Protein AF-A0A8H7ZEC8-F1 (afdb_monomer)

Mean predicted aligned error: 13.53 Å

Solvent-accessible surface area (backbone atoms only — not comparable to full-atom values): 7470 Å² total; per-residue (Å²): 136,82,80,82,79,66,86,71,78,80,75,87,40,88,88,81,38,79,95,76,86,84,86,90,78,87,79,91,74,54,62,67,56,53,37,50,53,47,50,54,32,50,54,36,23,54,49,54,52,39,90,82,58,84,66,83,68,92,64,94,56,47,52,70,67,58,76,83,50,56,65,55,53,55,50,50,54,53,50,45,34,49,68,68,76,48,81,79,80,74,77,85,84,65,84,81,77,80,80,82,84,81,88,79,90,87,82,134

InterPro domains:
  IPR013239 RNA polymerase I, subunit Rpa14, fungi [PF08203] (14-105)

Organism: NCBI:txid273372

Radius of gyration: 23.11 Å; Cα contacts (8 Å, |Δi|>4): 49; chains: 1; bounding box: 63×72×54 Å

Sequence (108 aa):
MSLNQRNRRALPSTLNTPTAVNVTAVSDISQEEAEQLLTQFIDASEHNRNPLNLKDQDQKTGFSSNSETIAVVSQLKRIQRNLRGLPPLSTSEAPETTVNNNEEEEAN

Structure (mmCIF, N/CA/C/O backbone):
data_AF-A0A8H7ZEC8-F1
#
_entry.id   AF-A0A8H7ZEC8-F1
#
loop_
_atom_site.group_PDB
_atom_site.id
_atom_site.type_symbol
_atom_site.label_atom_id
_atom_site.label_alt_id
_atom_site.label_comp_id
_atom_site.label_asym_id
_atom_site.label_entity_id
_atom_site.label_seq_id
_atom_site.pdbx_PDB_ins_code
_atom_site.Cartn_x
_atom_site.Cartn_y
_atom_site.Cartn_z
_atom_site.occupancy
_atom_site.B_iso_or_equiv
_atom_site.auth_seq_id
_atom_site.auth_comp_id
_atom_site.auth_asym_id
_atom_site.auth_atom_id
_atom_site.pdbx_PDB_model_num
ATOM 1 N N . MET A 1 1 ? 3.810 12.440 -40.029 1.00 46.34 1 MET A N 1
ATOM 2 C CA . MET A 1 1 ? 3.324 11.157 -39.475 1.00 46.34 1 MET A CA 1
ATOM 3 C C . MET A 1 1 ? 3.698 11.112 -37.998 1.00 46.34 1 MET A C 1
ATOM 5 O O . MET A 1 1 ? 4.840 10.815 -37.685 1.00 46.34 1 MET A O 1
ATOM 9 N N . SER A 1 2 ? 2.791 11.514 -37.104 1.00 57.12 2 SER A N 1
ATOM 10 C CA . SER A 1 2 ? 3.042 11.491 -35.655 1.00 57.12 2 SER A CA 1
ATOM 11 C C . SER A 1 2 ? 2.678 10.111 -35.106 1.00 57.12 2 SER A C 1
ATOM 13 O O . SER A 1 2 ? 1.522 9.696 -35.217 1.00 57.12 2 SER A O 1
ATOM 15 N N . LEU A 1 3 ? 3.649 9.374 -34.555 1.00 57.47 3 LEU A N 1
ATOM 16 C CA . LEU A 1 3 ? 3.347 8.174 -33.779 1.00 57.47 3 LEU A CA 1
ATOM 17 C C . LEU A 1 3 ? 2.775 8.621 -32.433 1.00 57.47 3 LEU A C 1
ATOM 19 O O . LEU A 1 3 ? 3.504 9.073 -31.556 1.00 57.47 3 LEU A O 1
ATOM 23 N N . ASN A 1 4 ? 1.467 8.443 -32.258 1.00 56.56 4 ASN A N 1
ATOM 24 C CA . ASN A 1 4 ? 0.824 8.473 -30.949 1.00 56.56 4 ASN A CA 1
ATOM 25 C C . ASN A 1 4 ? 1.373 7.316 -30.093 1.00 56.56 4 ASN A C 1
ATOM 27 O O . ASN A 1 4 ? 0.770 6.243 -30.024 1.00 56.56 4 ASN A O 1
ATOM 31 N N . GLN A 1 5 ? 2.519 7.519 -29.439 1.00 65.06 5 GLN A N 1
ATOM 32 C CA . GLN A 1 5 ? 3.012 6.659 -28.365 1.00 65.06 5 GLN A CA 1
ATOM 33 C C . GLN A 1 5 ? 2.126 6.864 -27.133 1.00 65.06 5 GLN A C 1
ATOM 35 O O . GLN A 1 5 ? 2.492 7.514 -26.159 1.00 65.06 5 GLN A O 1
ATOM 40 N N . ARG A 1 6 ? 0.908 6.317 -27.175 1.00 61.84 6 ARG A N 1
ATOM 41 C CA . ARG A 1 6 ? 0.142 6.091 -25.949 1.00 61.84 6 ARG A CA 1
ATOM 42 C C . ARG A 1 6 ? 0.927 5.068 -25.144 1.00 61.84 6 ARG A C 1
ATOM 44 O O . ARG A 1 6 ? 1.166 3.972 -25.651 1.00 61.84 6 ARG A O 1
ATOM 51 N N . ASN A 1 7 ? 1.337 5.445 -23.937 1.00 60.59 7 ASN A N 1
ATOM 52 C CA . ASN A 1 7 ? 2.019 4.557 -23.007 1.00 60.59 7 ASN A CA 1
ATOM 53 C C . ASN A 1 7 ? 1.180 3.273 -22.864 1.00 60.59 7 ASN A C 1
ATOM 55 O O . ASN A 1 7 ? 0.049 3.311 -22.370 1.00 60.59 7 ASN A O 1
ATOM 59 N N . ARG A 1 8 ? 1.654 2.165 -23.443 1.00 67.94 8 ARG A N 1
ATOM 60 C CA . ARG A 1 8 ? 0.906 0.905 -23.462 1.00 67.94 8 ARG A CA 1
ATOM 61 C C . ARG A 1 8 ? 1.078 0.266 -22.096 1.00 67.94 8 ARG A C 1
ATOM 63 O O . ARG A 1 8 ? 2.206 0.052 -21.670 1.00 67.94 8 ARG A O 1
ATOM 70 N N . ARG A 1 9 ? -0.037 -0.053 -21.433 1.00 68.88 9 ARG A N 1
ATOM 71 C CA . ARG A 1 9 ? -0.018 -0.842 -20.195 1.00 68.88 9 ARG A CA 1
ATOM 72 C C . ARG A 1 9 ? 0.797 -2.114 -20.439 1.00 68.88 9 ARG A C 1
ATOM 74 O O . ARG A 1 9 ? 0.582 -2.776 -21.458 1.00 68.88 9 ARG A O 1
ATOM 81 N N . ALA A 1 10 ? 1.721 -2.426 -19.533 1.00 77.31 10 ALA A N 1
ATOM 82 C CA . ALA A 1 10 ? 2.513 -3.643 -19.624 1.00 77.31 10 ALA A CA 1
ATOM 83 C C . ALA A 1 10 ? 1.577 -4.858 -19.660 1.00 77.31 10 ALA A C 1
ATOM 85 O O . ALA A 1 10 ? 0.671 -4.980 -18.833 1.00 77.31 10 ALA A O 1
ATOM 86 N N . LEU A 1 11 ? 1.774 -5.738 -20.642 1.00 83.50 11 LEU A N 1
ATOM 87 C CA . LEU A 1 11 ? 1.026 -6.987 -20.709 1.00 83.50 11 LEU A CA 1
ATOM 88 C C . LEU A 1 11 ? 1.465 -7.897 -19.553 1.00 83.50 11 LEU A C 1
ATOM 90 O O . LEU A 1 11 ? 2.655 -7.910 -19.213 1.00 83.50 11 LEU A O 1
ATOM 94 N N . PRO A 1 12 ? 0.536 -8.647 -18.941 1.00 86.19 12 PRO A N 1
ATOM 95 C CA . PRO A 1 12 ? 0.893 -9.611 -17.915 1.00 86.19 12 PRO A CA 1
ATOM 96 C C . PRO A 1 12 ? 1.807 -10.687 -18.512 1.00 86.19 12 PRO A C 1
ATOM 98 O O . PRO A 1 12 ? 1.601 -11.168 -19.626 1.00 86.19 12 PRO A O 1
ATOM 101 N N . SER A 1 13 ? 2.846 -11.034 -17.769 1.00 88.94 13 SER A N 1
ATOM 102 C CA . SER A 1 13 ? 3.909 -11.963 -18.137 1.00 88.94 13 SER A CA 1
ATOM 103 C C . SER A 1 13 ? 4.464 -12.622 -16.877 1.00 88.94 13 SER A C 1
ATOM 105 O O . SER A 1 13 ? 4.254 -12.136 -15.765 1.00 88.94 13 SER A O 1
ATOM 107 N N . THR A 1 14 ? 5.256 -13.678 -17.046 1.00 88.81 14 THR A N 1
ATOM 108 C CA . THR A 1 14 ? 5.933 -14.354 -15.928 1.00 88.81 14 THR A CA 1
ATOM 109 C C . THR A 1 14 ? 6.958 -13.473 -15.202 1.00 88.81 14 THR A C 1
ATOM 111 O O . THR A 1 14 ? 7.405 -13.845 -14.124 1.00 88.81 14 THR A O 1
ATOM 114 N N . LEU A 1 15 ? 7.350 -12.324 -15.773 1.00 87.00 15 LEU A N 1
ATOM 115 C CA . LEU A 1 15 ? 8.306 -11.387 -15.168 1.00 87.00 15 LEU A CA 1
ATOM 116 C C . LEU A 1 15 ? 7.643 -10.321 -14.284 1.00 87.00 15 LEU A C 1
ATOM 118 O O . LEU A 1 15 ? 8.293 -9.792 -13.390 1.00 87.00 15 LEU A O 1
ATOM 122 N N . ASN A 1 16 ? 6.380 -9.972 -14.544 1.00 86.56 16 ASN A N 1
ATOM 123 C CA . ASN A 1 16 ? 5.680 -8.882 -13.847 1.00 86.56 16 ASN A CA 1
ATOM 124 C C . ASN A 1 16 ? 4.415 -9.334 -13.106 1.00 86.56 16 ASN A C 1
ATOM 126 O O . ASN A 1 16 ? 3.809 -8.528 -12.407 1.00 86.56 16 ASN A O 1
ATOM 130 N N . THR A 1 17 ? 3.999 -10.592 -13.270 1.00 89.56 17 THR A N 1
ATOM 131 C CA . THR A 1 17 ? 2.786 -11.139 -12.661 1.00 89.56 17 THR A CA 1
ATOM 132 C C . THR A 1 17 ? 3.105 -12.495 -12.029 1.00 89.56 17 THR A C 1
ATOM 134 O O . THR A 1 17 ? 3.682 -13.349 -12.705 1.00 89.56 17 THR A O 1
ATOM 137 N N . PRO A 1 18 ? 2.751 -12.729 -10.753 1.00 90.12 18 PRO A N 1
ATOM 138 C CA . PRO A 1 18 ? 2.934 -14.038 -10.135 1.00 90.12 18 PRO A CA 1
ATOM 139 C C . PRO A 1 18 ? 2.053 -15.095 -10.819 1.00 90.12 18 PRO A C 1
ATOM 141 O O . PRO A 1 18 ? 0.905 -14.820 -11.164 1.00 90.12 18 PRO A O 1
ATOM 144 N N . THR A 1 19 ? 2.567 -16.319 -10.980 1.00 92.69 19 THR A N 1
ATOM 145 C CA . THR A 1 19 ? 1.828 -17.431 -11.612 1.00 92.69 19 THR A CA 1
ATOM 146 C C . THR A 1 19 ? 0.598 -17.856 -10.805 1.00 92.69 19 THR A C 1
ATOM 148 O O . THR A 1 19 ? -0.424 -18.213 -11.382 1.00 92.69 19 THR A O 1
ATOM 151 N N . ALA A 1 20 ? 0.692 -17.826 -9.472 1.00 93.62 20 ALA A N 1
ATOM 152 C CA . ALA A 1 20 ? -0.403 -18.130 -8.558 1.00 93.62 20 ALA A CA 1
ATOM 153 C C . ALA A 1 20 ? -0.255 -17.320 -7.262 1.00 93.62 20 ALA A C 1
ATOM 155 O O . ALA A 1 20 ? 0.862 -17.068 -6.808 1.00 93.62 20 ALA A O 1
ATOM 156 N N . VAL A 1 21 ? -1.383 -16.937 -6.660 1.00 93.75 21 VAL A N 1
ATOM 157 C CA . VAL A 1 21 ? -1.455 -16.272 -5.353 1.00 93.75 21 VAL A CA 1
ATOM 158 C C . VAL A 1 21 ? -2.423 -17.067 -4.486 1.00 93.75 21 VAL A C 1
ATOM 160 O O . VAL A 1 21 ? -3.596 -17.190 -4.828 1.00 93.75 21 VAL A O 1
ATOM 163 N N . ASN A 1 22 ? -1.926 -17.600 -3.372 1.00 96.12 22 ASN A N 1
ATOM 164 C CA . ASN A 1 22 ? -2.721 -18.375 -2.424 1.00 96.12 22 ASN A CA 1
ATOM 165 C C . ASN A 1 22 ? -2.882 -17.570 -1.135 1.00 96.12 22 ASN A C 1
ATOM 167 O O . ASN A 1 22 ? -1.890 -17.192 -0.514 1.00 96.12 22 ASN A O 1
ATOM 171 N N . VAL A 1 23 ? -4.125 -17.326 -0.726 1.00 95.06 23 VAL A N 1
ATOM 172 C CA . VAL A 1 23 ? -4.434 -16.661 0.545 1.00 95.06 23 VAL A CA 1
ATOM 173 C C . VAL A 1 23 ? -4.508 -17.722 1.638 1.00 95.06 23 VAL A C 1
ATOM 175 O O . VAL A 1 23 ? -5.336 -18.626 1.564 1.00 95.06 23 VAL A O 1
ATOM 178 N N . THR A 1 24 ? -3.624 -17.636 2.631 1.00 97.06 24 THR A N 1
ATOM 179 C CA . THR A 1 24 ? -3.539 -18.611 3.732 1.00 97.06 24 THR A CA 1
ATOM 180 C C . THR A 1 24 ? -4.373 -18.212 4.947 1.00 97.06 24 THR A C 1
ATOM 182 O O . THR A 1 24 ? -4.902 -19.083 5.630 1.00 97.06 24 THR A O 1
ATOM 185 N N . ALA A 1 25 ? -4.503 -16.911 5.213 1.00 94.44 25 ALA A N 1
ATOM 186 C CA . ALA A 1 25 ? -5.292 -16.355 6.306 1.00 94.44 25 ALA A CA 1
ATOM 187 C C . ALA A 1 25 ? -5.710 -14.912 5.988 1.00 94.44 25 ALA A C 1
ATOM 189 O O . ALA A 1 25 ? -5.046 -14.225 5.209 1.00 94.44 25 ALA A O 1
ATOM 190 N N . VAL A 1 26 ? -6.801 -14.463 6.611 1.00 95.56 26 VAL A N 1
ATOM 191 C CA . VAL A 1 26 ? -7.290 -13.079 6.566 1.00 95.56 26 VAL A CA 1
ATOM 192 C C . VAL A 1 26 ? -7.706 -12.690 7.978 1.00 95.56 26 VAL A C 1
ATOM 194 O O . VAL A 1 26 ? -8.380 -13.465 8.657 1.00 95.56 26 VAL A O 1
ATOM 197 N N . SER A 1 27 ? -7.294 -11.506 8.411 1.00 96.00 27 SER A N 1
ATOM 198 C CA . SER A 1 27 ? -7.655 -10.934 9.703 1.00 96.00 27 SER A CA 1
ATOM 199 C C . SER A 1 27 ? -7.912 -9.444 9.550 1.00 96.00 27 SER A C 1
ATOM 201 O O . SER A 1 27 ? -7.211 -8.771 8.789 1.00 96.00 27 SER A O 1
ATOM 203 N N . A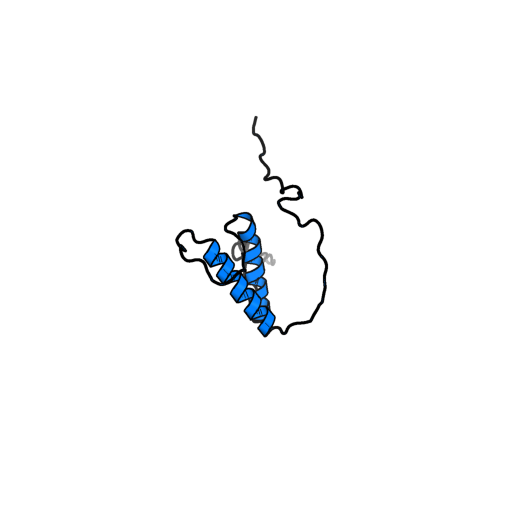SP A 1 28 ? -8.885 -8.941 10.299 1.00 96.38 28 ASP A N 1
ATOM 204 C CA . ASP A 1 28 ? -9.130 -7.509 10.408 1.00 96.38 28 ASP A CA 1
ATOM 205 C C . ASP A 1 28 ? -8.028 -6.852 11.249 1.00 96.38 28 ASP A C 1
ATOM 207 O O . ASP A 1 28 ? -7.475 -7.472 12.161 1.00 96.38 28 ASP A O 1
ATOM 211 N N . ILE A 1 29 ? -7.711 -5.600 10.929 1.00 96.19 29 ILE A N 1
ATOM 212 C CA . ILE A 1 29 ? -6.726 -4.776 11.641 1.00 96.19 29 ILE A CA 1
ATOM 213 C C . ILE A 1 29 ? -7.399 -3.511 12.160 1.00 96.19 29 ILE A C 1
ATOM 215 O O . ILE A 1 29 ? -8.408 -3.066 11.598 1.00 96.19 29 ILE A O 1
ATOM 219 N N . SER A 1 30 ? -6.849 -2.920 13.220 1.00 96.25 30 SER A N 1
ATOM 220 C CA . SER A 1 30 ? -7.381 -1.652 13.722 1.00 96.25 30 SER A CA 1
ATOM 221 C C . SER A 1 30 ? -7.064 -0.492 12.774 1.00 96.25 30 SER A C 1
ATOM 223 O O . SER A 1 30 ? -6.192 -0.568 11.902 1.00 96.25 30 SER A O 1
ATOM 225 N N . GLN A 1 31 ? -7.774 0.620 12.952 1.00 93.88 31 GLN A N 1
ATOM 226 C CA . GLN A 1 31 ? -7.526 1.842 12.192 1.00 93.88 31 GLN A CA 1
ATOM 227 C C . GLN A 1 31 ? -6.118 2.396 12.454 1.00 93.88 31 GLN A C 1
ATOM 229 O O . GLN A 1 31 ? -5.459 2.860 11.525 1.00 93.88 31 GLN A O 1
ATOM 234 N N . GLU A 1 32 ? -5.644 2.310 13.698 1.00 93.94 32 GLU A N 1
ATOM 235 C CA . GLU A 1 32 ? -4.300 2.721 14.105 1.00 93.94 32 GLU A CA 1
ATOM 236 C C . GLU A 1 32 ? -3.228 1.832 13.466 1.00 93.94 32 GLU A C 1
ATOM 238 O O . GLU A 1 32 ? -2.238 2.340 12.945 1.00 93.94 32 GLU A O 1
ATOM 243 N N . GLU A 1 33 ? -3.436 0.514 13.445 1.00 94.88 33 GLU A N 1
ATOM 244 C CA . GLU A 1 33 ? -2.521 -0.427 12.790 1.00 94.88 33 GLU A CA 1
ATOM 245 C C . GLU A 1 33 ? -2.453 -0.183 11.278 1.00 94.88 33 GLU A C 1
ATOM 247 O O . GLU A 1 33 ? -1.367 -0.134 10.697 1.00 94.88 33 GLU A O 1
ATOM 252 N N . ALA A 1 34 ? -3.601 0.039 10.633 1.00 94.38 34 ALA A N 1
ATOM 253 C CA . ALA A 1 34 ? -3.662 0.368 9.212 1.00 94.38 34 ALA A CA 1
ATOM 254 C C . ALA A 1 34 ? -2.914 1.674 8.890 1.00 94.38 34 ALA A C 1
ATOM 256 O O . ALA A 1 34 ? -2.211 1.768 7.880 1.00 94.38 34 ALA A O 1
ATOM 257 N N . GLU A 1 35 ? -3.040 2.680 9.755 1.00 94.38 35 GLU A N 1
ATOM 258 C CA . GLU A 1 35 ? -2.351 3.962 9.629 1.00 94.38 35 GLU A CA 1
ATOM 259 C C . GLU A 1 35 ? -0.827 3.805 9.757 1.00 94.38 35 GLU A C 1
ATOM 261 O O . GLU A 1 35 ? -0.083 4.340 8.927 1.00 94.38 35 GLU A O 1
ATOM 266 N N . GLN A 1 36 ? -0.364 3.012 10.726 1.00 93.56 36 GLN A N 1
ATOM 267 C CA . GLN A 1 36 ? 1.058 2.718 10.920 1.00 93.56 36 GLN A CA 1
ATOM 268 C C . GLN A 1 36 ? 1.653 1.974 9.721 1.00 93.56 36 GLN A C 1
ATOM 270 O O . GLN A 1 36 ? 2.709 2.365 9.216 1.00 93.56 36 GLN A O 1
ATOM 275 N N . LEU A 1 37 ? 0.956 0.952 9.214 1.00 93.81 37 LEU A N 1
ATOM 276 C CA . LEU A 1 37 ? 1.390 0.185 8.043 1.00 93.81 37 LEU A CA 1
ATOM 277 C C . LEU A 1 37 ? 1.493 1.062 6.791 1.00 93.81 37 LEU A C 1
ATOM 279 O O . LEU A 1 37 ? 2.471 0.967 6.046 1.00 93.81 37 LEU A O 1
ATOM 283 N N . LEU A 1 38 ? 0.515 1.947 6.561 1.00 93.81 38 LEU A N 1
ATOM 284 C CA . LEU A 1 38 ? 0.568 2.888 5.441 1.00 93.81 38 LEU A CA 1
ATOM 285 C C . LEU A 1 38 ? 1.711 3.892 5.590 1.00 93.81 38 LEU A C 1
ATOM 287 O O . LEU A 1 38 ? 2.382 4.173 4.599 1.00 93.81 38 LEU A O 1
ATOM 291 N N . THR A 1 39 ? 1.954 4.401 6.800 1.00 93.56 39 THR A N 1
ATOM 292 C CA . THR A 1 39 ? 3.072 5.317 7.075 1.00 93.56 39 THR A CA 1
ATOM 293 C C . THR A 1 39 ? 4.403 4.653 6.734 1.00 93.56 39 THR A C 1
ATOM 295 O O . THR A 1 39 ? 5.140 5.153 5.888 1.00 93.56 39 THR A O 1
ATOM 298 N N . GLN A 1 40 ? 4.656 3.466 7.290 1.00 92.94 40 GLN A N 1
ATOM 299 C CA . GLN A 1 40 ? 5.876 2.697 7.041 1.00 92.94 40 GLN A CA 1
ATOM 300 C C . GLN A 1 40 ? 6.076 2.395 5.549 1.00 92.94 40 GLN A C 1
ATOM 302 O O . GLN A 1 40 ? 7.182 2.530 5.024 1.00 92.94 40 GLN A O 1
ATOM 307 N N . PHE A 1 41 ? 5.007 2.005 4.850 1.00 92.88 41 PHE A N 1
ATOM 308 C CA . PHE A 1 41 ? 5.074 1.681 3.429 1.00 92.88 41 PHE A CA 1
ATOM 309 C C . PHE A 1 41 ? 5.353 2.912 2.554 1.00 92.88 41 PHE A C 1
ATOM 311 O O . PHE A 1 41 ? 6.130 2.829 1.597 1.00 92.88 41 PHE A O 1
ATOM 318 N N . ILE A 1 42 ? 4.717 4.052 2.847 1.00 91.69 42 ILE A N 1
ATOM 319 C CA . ILE A 1 42 ? 4.926 5.305 2.109 1.00 91.69 42 ILE A CA 1
ATOM 320 C C . ILE A 1 42 ? 6.351 5.807 2.337 1.00 91.69 42 ILE A C 1
ATOM 322 O O . ILE A 1 42 ? 7.034 6.092 1.356 1.00 91.69 42 ILE A O 1
ATOM 326 N N . ASP A 1 43 ? 6.825 5.827 3.582 1.00 90.25 43 ASP A N 1
ATOM 327 C CA . ASP A 1 43 ? 8.176 6.283 3.924 1.00 90.25 43 ASP A CA 1
ATOM 328 C C . ASP A 1 43 ? 9.246 5.426 3.233 1.00 90.25 43 ASP A C 1
ATOM 330 O O . ASP A 1 43 ? 10.173 5.957 2.618 1.00 90.25 43 ASP A O 1
ATOM 334 N N . ALA A 1 44 ? 9.080 4.097 3.236 1.00 88.56 44 ALA A N 1
ATOM 335 C CA . ALA A 1 44 ? 9.963 3.188 2.505 1.00 88.56 44 ALA A CA 1
ATOM 336 C C . ALA A 1 44 ? 9.908 3.430 0.985 1.00 88.56 44 ALA A C 1
ATOM 338 O O . ALA A 1 44 ? 10.942 3.477 0.317 1.00 88.56 44 ALA A O 1
ATOM 339 N N . SER A 1 45 ? 8.710 3.646 0.430 1.00 88.75 45 SER A N 1
ATOM 340 C CA . SER A 1 45 ? 8.536 3.955 -0.996 1.00 88.75 45 SER A CA 1
ATOM 341 C C . SER A 1 45 ? 9.216 5.267 -1.389 1.00 88.75 45 SER A C 1
ATOM 343 O O . SER A 1 45 ? 9.802 5.359 -2.464 1.00 88.75 45 SER A O 1
ATOM 345 N N . GLU A 1 46 ? 9.147 6.298 -0.548 1.00 87.50 46 GLU A N 1
ATOM 346 C CA . GLU A 1 46 ? 9.805 7.583 -0.799 1.00 87.50 46 GLU A CA 1
ATOM 347 C C . GLU A 1 46 ? 11.321 7.485 -0.637 1.00 87.50 46 GLU A C 1
ATOM 349 O O . GLU A 1 46 ? 12.060 8.033 -1.460 1.00 87.50 46 GLU A O 1
ATOM 354 N N . HIS A 1 47 ? 11.788 6.710 0.346 1.00 85.38 47 HIS A N 1
ATOM 355 C CA . HIS A 1 47 ? 13.206 6.417 0.532 1.00 85.38 47 HIS A CA 1
ATOM 356 C C . HIS A 1 47 ? 13.806 5.723 -0.696 1.00 85.38 47 HIS A C 1
ATOM 358 O O . HIS A 1 47 ? 14.821 6.187 -1.212 1.00 85.38 47 HIS A O 1
ATOM 364 N N . ASN A 1 48 ? 13.150 4.680 -1.214 1.00 82.75 48 ASN A N 1
ATOM 365 C CA . ASN A 1 48 ? 13.605 3.915 -2.385 1.00 82.75 48 ASN A CA 1
ATOM 366 C C . ASN A 1 48 ? 13.628 4.738 -3.682 1.00 82.75 48 ASN A C 1
ATOM 368 O O . ASN A 1 48 ? 14.298 4.376 -4.650 1.00 82.75 48 ASN A O 1
ATOM 372 N N . ARG A 1 49 ? 12.863 5.832 -3.735 1.00 81.94 49 ARG A N 1
ATOM 373 C CA . ARG A 1 49 ? 12.767 6.708 -4.911 1.00 81.94 49 ARG A CA 1
ATOM 374 C C . ARG A 1 49 ? 13.848 7.774 -4.944 1.00 81.94 49 ARG A C 1
ATOM 376 O O . ARG A 1 49 ? 14.129 8.299 -6.019 1.00 81.94 49 ARG A O 1
ATOM 383 N N . ASN A 1 50 ? 14.445 8.104 -3.803 1.00 80.00 50 ASN A N 1
ATOM 384 C CA . ASN A 1 50 ? 15.506 9.093 -3.744 1.00 80.00 50 ASN A CA 1
ATOM 385 C C . ASN A 1 50 ? 16.857 8.4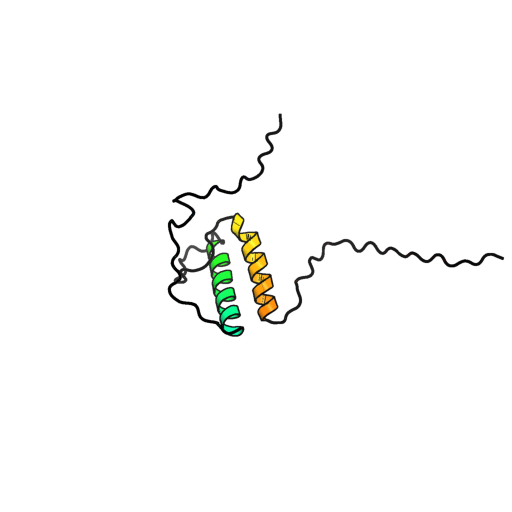51 -4.127 1.00 80.00 50 ASN A C 1
ATOM 387 O O . ASN A 1 50 ? 17.374 7.628 -3.372 1.00 80.00 50 ASN A O 1
ATOM 391 N N . PRO A 1 51 ? 17.479 8.843 -5.255 1.00 68.56 51 PRO A N 1
ATOM 392 C CA . PRO A 1 51 ? 18.734 8.249 -5.723 1.00 68.56 51 PRO A CA 1
ATOM 393 C C . PRO A 1 51 ? 19.943 8.546 -4.816 1.00 68.56 51 PRO A C 1
ATOM 395 O O . PRO A 1 51 ? 20.990 7.927 -4.981 1.00 68.56 51 PRO A O 1
ATOM 398 N N . LEU A 1 52 ? 19.822 9.484 -3.867 1.00 74.81 52 LEU A N 1
ATOM 399 C CA . LEU A 1 52 ? 20.856 9.794 -2.868 1.00 74.81 52 LEU A CA 1
ATOM 400 C C . LEU A 1 52 ? 20.848 8.834 -1.670 1.00 74.81 52 LEU A C 1
ATOM 402 O O . LEU A 1 52 ? 21.777 8.854 -0.860 1.00 74.81 52 LEU A O 1
ATOM 406 N N . ASN A 1 53 ? 19.825 7.990 -1.543 1.00 73.38 53 ASN A N 1
ATOM 407 C CA . ASN A 1 53 ? 19.744 7.006 -0.475 1.00 73.38 53 ASN A CA 1
ATOM 408 C C . ASN A 1 53 ? 20.595 5.776 -0.820 1.00 73.38 53 ASN A C 1
ATOM 410 O O . ASN A 1 53 ? 20.100 4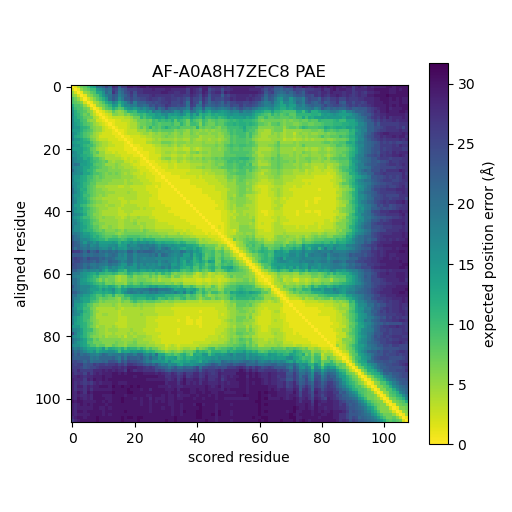.768 -1.306 1.00 73.38 53 ASN A O 1
ATOM 414 N N . LEU A 1 54 ? 21.902 5.876 -0.554 1.00 64.06 54 LEU A N 1
ATOM 415 C CA . LEU A 1 54 ? 22.886 4.805 -0.778 1.00 64.06 54 LEU A CA 1
ATOM 416 C C . LEU A 1 54 ? 22.868 3.706 0.301 1.00 64.06 54 LEU A C 1
ATOM 418 O O . LEU A 1 54 ? 23.609 2.732 0.192 1.00 64.06 54 LEU A O 1
ATOM 422 N N . LYS A 1 55 ? 22.082 3.877 1.370 1.00 66.38 55 LYS A N 1
ATOM 423 C CA . LYS A 1 55 ? 21.926 2.866 2.418 1.00 66.38 55 LYS A CA 1
ATOM 424 C C . LYS A 1 55 ? 20.649 2.080 2.176 1.00 66.38 55 LYS A C 1
ATOM 426 O O . LYS A 1 55 ? 19.561 2.668 2.166 1.00 66.38 55 LYS A O 1
ATOM 431 N N . ASP A 1 56 ? 20.813 0.769 2.044 1.00 60.59 56 ASP A N 1
ATOM 432 C CA . ASP A 1 56 ? 19.707 -0.175 2.079 1.00 60.59 56 ASP A CA 1
ATOM 433 C C . ASP A 1 56 ? 18.943 0.019 3.393 1.00 60.59 56 ASP A C 1
ATOM 435 O O . ASP A 1 56 ? 19.523 0.036 4.480 1.00 60.59 56 ASP A O 1
ATOM 439 N N . GLN A 1 57 ? 17.635 0.236 3.286 1.00 63.25 57 GLN A N 1
ATOM 440 C CA . GLN A 1 57 ? 16.748 0.130 4.435 1.00 63.25 57 GLN A CA 1
ATOM 441 C C . GLN A 1 57 ? 16.626 -1.349 4.809 1.00 63.25 57 GLN A C 1
ATOM 443 O O . GLN A 1 57 ? 16.404 -2.192 3.942 1.00 63.25 57 GLN A O 1
ATOM 448 N N . ASP A 1 58 ? 16.647 -1.660 6.106 1.00 62.62 58 ASP A N 1
ATOM 449 C CA . ASP A 1 58 ? 16.278 -2.997 6.605 1.00 62.62 58 ASP A CA 1
ATOM 450 C C . ASP A 1 58 ? 14.800 -3.342 6.307 1.00 62.62 58 ASP A C 1
ATOM 452 O O . ASP A 1 58 ? 14.366 -4.494 6.400 1.00 62.62 58 ASP A O 1
ATOM 456 N N . GLN A 1 59 ? 14.009 -2.332 5.932 1.00 61.34 59 GLN A N 1
ATOM 457 C CA . GLN A 1 59 ? 12.598 -2.437 5.593 1.00 61.34 59 GLN A CA 1
ATOM 458 C C . GLN A 1 59 ? 12.410 -3.036 4.192 1.00 61.34 59 GLN A C 1
ATOM 460 O O . GLN A 1 59 ? 12.562 -2.360 3.178 1.00 61.34 59 GLN A O 1
ATOM 465 N N . LYS A 1 60 ? 11.990 -4.306 4.125 1.00 69.75 60 LYS A N 1
ATOM 466 C CA . LYS A 1 60 ? 11.656 -5.034 2.879 1.00 69.75 60 LYS A CA 1
ATOM 467 C C . LYS A 1 60 ? 10.298 -4.630 2.271 1.00 69.75 60 LYS A C 1
ATOM 469 O O . LYS A 1 60 ? 9.594 -5.477 1.723 1.00 69.75 60 LYS A O 1
ATOM 474 N N . THR A 1 61 ? 9.885 -3.372 2.417 1.00 80.00 61 THR A N 1
ATOM 475 C CA . THR A 1 61 ? 8.560 -2.885 1.990 1.00 80.00 61 THR A CA 1
ATOM 476 C C . THR A 1 61 ? 8.680 -1.678 1.054 1.00 80.00 61 THR A C 1
ATOM 478 O O . THR A 1 61 ? 9.772 -1.152 0.839 1.00 80.00 61 THR A O 1
ATOM 481 N N . GLY A 1 62 ? 7.553 -1.241 0.491 1.00 83.62 62 GLY A N 1
ATOM 482 C CA . GLY A 1 62 ? 7.478 -0.067 -0.374 1.00 83.62 62 GLY A CA 1
ATOM 483 C C . GLY A 1 62 ? 7.636 -0.373 -1.864 1.00 83.62 62 GLY A C 1
ATOM 484 O O . GLY A 1 62 ? 7.975 -1.482 -2.281 1.00 83.62 62 GLY A O 1
ATOM 485 N N . PHE A 1 63 ? 7.354 0.633 -2.688 1.00 86.38 63 PHE A N 1
ATOM 486 C CA . PHE A 1 63 ? 7.568 0.555 -4.128 1.00 86.38 63 PHE A CA 1
ATOM 487 C C . PHE A 1 63 ? 9.053 0.639 -4.484 1.00 86.38 63 PHE A C 1
ATOM 489 O O . PHE A 1 63 ? 9.838 1.329 -3.828 1.00 86.38 63 PHE A O 1
ATOM 496 N N . SER A 1 64 ? 9.425 -0.039 -5.571 1.00 77.94 64 SER A N 1
ATOM 497 C CA . SER A 1 64 ? 10.692 0.213 -6.254 1.00 77.94 64 SER A CA 1
ATOM 498 C C . SER A 1 64 ? 10.643 1.565 -6.979 1.00 77.94 64 SER A C 1
ATOM 500 O O . SER A 1 64 ? 9.579 2.161 -7.146 1.00 77.94 64 SER A O 1
ATOM 502 N N . SER A 1 65 ? 11.793 2.071 -7.422 1.00 72.56 65 SER A N 1
ATOM 503 C CA . SER A 1 65 ? 11.981 3.425 -7.975 1.00 72.56 65 SER A CA 1
ATOM 504 C C . SER A 1 65 ? 11.271 3.721 -9.314 1.00 72.56 65 SER A C 1
ATOM 506 O O . SER A 1 65 ? 11.604 4.688 -10.001 1.00 72.56 65 SER A O 1
ATOM 508 N N . ASN A 1 66 ? 10.273 2.932 -9.713 1.00 68.56 66 ASN A N 1
ATOM 509 C CA . ASN A 1 66 ? 9.539 3.130 -10.957 1.00 68.56 66 ASN A CA 1
ATOM 510 C C . ASN A 1 66 ? 8.635 4.388 -10.924 1.00 68.56 66 ASN A C 1
ATOM 512 O O . ASN A 1 66 ? 8.139 4.836 -9.890 1.00 68.56 66 ASN A O 1
ATOM 516 N N . SER A 1 67 ? 8.434 4.997 -12.096 1.00 61.62 67 SER A N 1
ATOM 517 C CA . SER A 1 67 ? 7.641 6.231 -12.254 1.00 61.62 67 SER A CA 1
ATOM 518 C C . SER A 1 67 ? 6.131 5.995 -12.079 1.00 61.62 67 SER A C 1
ATOM 520 O O . SER A 1 67 ? 5.407 6.8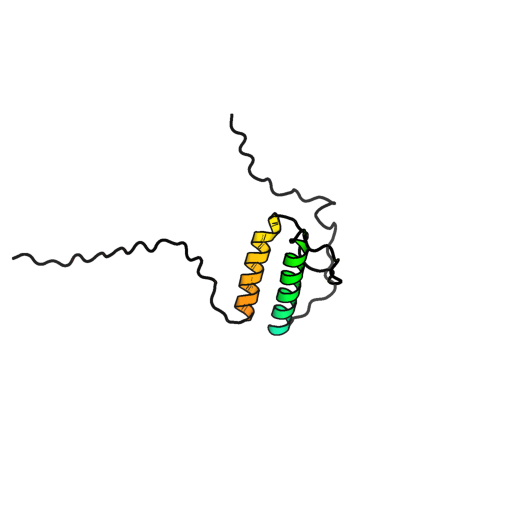54 -11.578 1.00 61.62 67 SER A O 1
ATOM 522 N N . GLU A 1 68 ? 5.645 4.801 -12.429 1.00 70.88 68 GLU A N 1
ATOM 523 C CA . GLU A 1 68 ? 4.210 4.474 -12.442 1.00 70.88 68 GLU A CA 1
ATOM 524 C C . GLU A 1 68 ? 3.570 4.445 -11.043 1.00 70.88 68 GLU A C 1
ATOM 526 O O . GLU A 1 68 ? 2.352 4.561 -10.910 1.00 70.88 68 GLU A O 1
ATOM 531 N N . THR A 1 69 ? 4.376 4.364 -9.983 1.00 80.44 69 THR A N 1
ATOM 532 C CA . THR A 1 69 ? 3.893 4.266 -8.600 1.00 80.44 69 THR A CA 1
ATOM 533 C C . THR A 1 69 ? 3.612 5.618 -7.940 1.00 80.44 69 THR A C 1
ATOM 535 O O . THR A 1 69 ? 2.984 5.644 -6.884 1.00 80.44 69 THR A O 1
ATOM 538 N N . ILE A 1 70 ? 3.957 6.757 -8.568 1.00 83.25 70 ILE A N 1
ATOM 539 C CA . ILE A 1 70 ? 3.690 8.115 -8.028 1.00 83.25 70 ILE A CA 1
ATOM 540 C C . ILE A 1 70 ? 2.208 8.317 -7.732 1.00 83.25 70 ILE A C 1
ATOM 542 O O . ILE A 1 70 ? 1.828 8.783 -6.655 1.00 83.25 70 ILE A O 1
ATOM 546 N N . ALA A 1 71 ? 1.368 7.980 -8.712 1.00 86.69 71 ALA A N 1
ATOM 547 C CA . ALA A 1 71 ? -0.070 8.164 -8.604 1.00 86.69 71 ALA A CA 1
ATOM 548 C C . ALA A 1 71 ? -0.644 7.303 -7.472 1.00 86.69 71 ALA A C 1
ATOM 550 O O . ALA A 1 71 ? -1.492 7.771 -6.716 1.00 86.69 71 ALA A O 1
ATOM 551 N N . VAL A 1 72 ? -0.126 6.082 -7.310 1.00 89.12 72 VAL A N 1
ATOM 552 C CA . VAL A 1 72 ? -0.543 5.159 -6.250 1.00 89.12 72 VAL A CA 1
ATOM 553 C C . VAL A 1 72 ? -0.112 5.679 -4.879 1.00 89.12 72 VAL A C 1
ATOM 555 O O . VAL A 1 72 ? -0.936 5.734 -3.976 1.00 89.12 72 VAL A O 1
ATOM 558 N N . VAL A 1 73 ? 1.122 6.171 -4.722 1.00 90.31 73 VAL A N 1
ATOM 559 C CA . VAL A 1 73 ? 1.573 6.796 -3.463 1.00 90.31 73 VAL A CA 1
ATOM 560 C C . VAL A 1 73 ? 0.701 8.004 -3.101 1.00 90.31 73 VAL A C 1
ATOM 562 O O . VAL A 1 73 ? 0.300 8.151 -1.948 1.00 90.31 73 VAL A O 1
ATOM 565 N N . SER A 1 74 ? 0.330 8.842 -4.075 1.00 90.06 74 SER A N 1
ATOM 566 C CA . SER A 1 74 ? -0.602 9.958 -3.841 1.00 90.06 74 SER A CA 1
ATOM 567 C C . SER A 1 74 ? -1.973 9.478 -3.349 1.00 90.06 74 SER A C 1
ATOM 569 O O . SER A 1 74 ? -2.551 10.080 -2.442 1.00 90.06 74 SER A O 1
ATOM 571 N N . GLN A 1 75 ? -2.487 8.378 -3.905 1.00 92.00 75 GLN A N 1
ATOM 572 C CA . GLN A 1 75 ? -3.733 7.758 -3.447 1.00 92.00 75 GLN A CA 1
ATOM 573 C C . GLN A 1 75 ? -3.598 7.212 -2.018 1.00 92.00 75 GLN A C 1
ATOM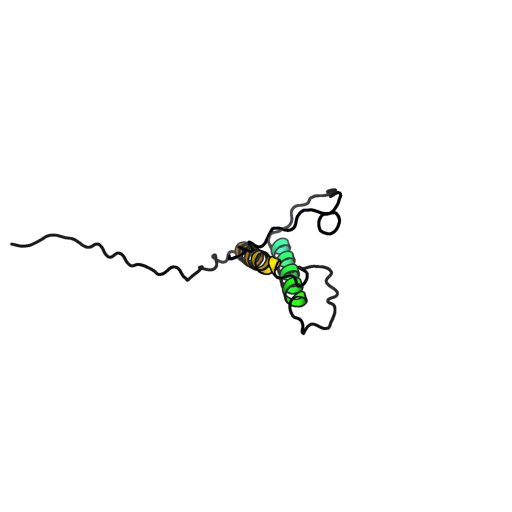 575 O O . GLN A 1 75 ? -4.455 7.505 -1.185 1.00 92.00 75 GLN A O 1
ATOM 580 N N . LEU A 1 76 ? -2.504 6.512 -1.699 1.00 93.25 76 LEU A N 1
ATOM 581 C CA . LEU A 1 76 ? -2.243 5.987 -0.353 1.00 93.25 76 LEU A CA 1
ATOM 582 C C . LEU A 1 76 ? -2.163 7.106 0.694 1.00 93.25 76 LEU A C 1
ATOM 584 O O . LEU A 1 76 ? -2.774 6.983 1.751 1.00 93.25 76 LEU A O 1
ATOM 588 N N . LYS A 1 77 ? -1.531 8.246 0.380 1.00 92.56 77 LYS A N 1
ATOM 589 C CA . LYS A 1 77 ? -1.516 9.430 1.264 1.00 92.56 77 LYS A CA 1
ATOM 590 C C . LYS A 1 77 ? -2.918 9.972 1.554 1.00 92.56 77 LYS A C 1
ATOM 592 O O . LYS A 1 77 ? -3.202 10.418 2.665 1.00 92.56 77 LYS A O 1
ATOM 597 N N . ARG A 1 78 ? -3.828 9.936 0.571 1.00 91.94 78 ARG A N 1
ATOM 598 C CA . ARG A 1 78 ? -5.231 10.336 0.788 1.00 91.94 78 ARG A CA 1
ATOM 599 C C . ARG A 1 78 ? -5.946 9.365 1.728 1.00 91.94 78 ARG A C 1
ATOM 601 O O . ARG A 1 78 ? -6.704 9.834 2.573 1.00 91.94 78 ARG A O 1
ATOM 608 N N . ILE A 1 79 ? -5.685 8.062 1.599 1.00 93.25 79 ILE A N 1
ATOM 609 C CA . ILE A 1 79 ? -6.251 7.015 2.463 1.00 93.25 79 ILE A CA 1
ATOM 610 C C . ILE A 1 79 ? -5.708 7.144 3.890 1.00 93.25 79 ILE A C 1
ATOM 612 O O . ILE A 1 79 ? -6.502 7.258 4.814 1.00 93.25 79 ILE A O 1
ATOM 616 N N . GLN A 1 80 ? -4.387 7.235 4.070 1.00 93.50 80 GLN A N 1
ATOM 617 C CA . GLN A 1 80 ? -3.742 7.455 5.373 1.00 93.50 80 GLN A CA 1
ATOM 618 C C . GLN A 1 80 ? -4.346 8.660 6.099 1.00 93.50 80 GLN A C 1
ATOM 620 O O . GLN A 1 80 ? -4.623 8.622 7.292 1.00 93.50 80 GLN A O 1
ATOM 625 N N . ARG A 1 81 ? -4.613 9.741 5.365 1.00 91.56 81 ARG A N 1
ATOM 626 C CA . ARG A 1 81 ? -5.248 10.917 5.944 1.00 91.56 81 ARG A CA 1
ATOM 627 C C . ARG A 1 81 ? -6.718 10.687 6.322 1.00 91.56 81 ARG A C 1
ATOM 629 O O . ARG A 1 81 ? -7.147 11.196 7.355 1.00 91.56 81 ARG A O 1
ATOM 636 N N . ASN A 1 82 ? -7.474 9.938 5.520 1.00 91.81 82 ASN A N 1
ATOM 637 C CA . ASN A 1 82 ? -8.840 9.539 5.873 1.00 91.81 82 ASN A CA 1
ATOM 638 C C . ASN A 1 82 ? -8.842 8.737 7.189 1.00 91.81 82 ASN A C 1
ATOM 640 O O . ASN A 1 82 ? -9.599 9.070 8.095 1.00 91.81 82 ASN A O 1
ATOM 644 N N . LEU A 1 83 ? -7.891 7.810 7.359 1.00 90.81 83 LEU A N 1
ATOM 645 C CA . LEU A 1 83 ? -7.692 7.083 8.622 1.00 90.81 83 LEU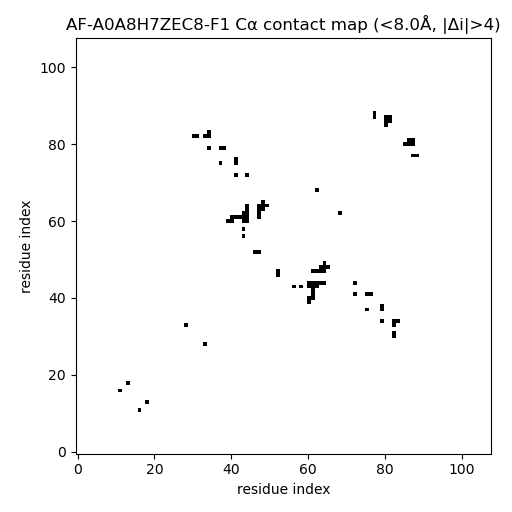 A CA 1
ATOM 646 C C . LEU A 1 83 ? -7.329 7.996 9.808 1.00 90.81 83 LEU A C 1
ATOM 648 O O . LEU A 1 83 ? -7.457 7.587 10.953 1.00 90.81 83 LEU A O 1
ATOM 652 N N . ARG A 1 84 ? -6.904 9.241 9.576 1.00 90.75 84 ARG A N 1
ATOM 653 C CA . ARG A 1 84 ? -6.663 10.244 10.628 1.00 90.75 84 ARG A CA 1
ATOM 654 C C . ARG A 1 84 ? -7.856 11.186 10.853 1.00 90.75 84 ARG A C 1
ATOM 656 O O . ARG A 1 84 ? -7.742 12.125 11.634 1.00 90.75 84 ARG A O 1
ATOM 663 N N . GLY A 1 85 ? -8.975 10.994 10.149 1.00 86.69 85 GLY A N 1
ATOM 664 C CA . GLY A 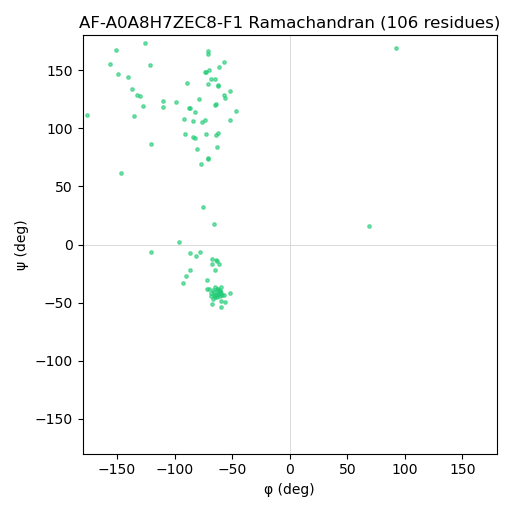1 85 ? -10.156 11.865 10.226 1.00 86.69 85 GLY A CA 1
ATOM 665 C C . GLY A 1 85 ? -9.950 13.262 9.626 1.00 86.69 85 GLY A C 1
ATOM 666 O O . GLY A 1 85 ? -10.725 14.178 9.890 1.00 86.69 85 GLY A O 1
ATOM 667 N N . LEU A 1 86 ? -8.897 13.448 8.829 1.00 83.19 86 LEU A N 1
ATOM 668 C CA . LEU A 1 86 ? -8.547 14.734 8.232 1.00 83.19 86 LEU A CA 1
ATOM 669 C C . LEU A 1 86 ? -9.258 14.897 6.865 1.00 83.19 86 LEU A C 1
ATOM 671 O O . LEU A 1 86 ? -9.308 13.944 6.077 1.00 83.19 86 LEU A O 1
ATOM 675 N N . PRO A 1 87 ? -9.787 16.094 6.541 1.00 76.38 87 PRO A N 1
ATOM 676 C CA . PRO A 1 87 ? -10.552 16.340 5.311 1.00 76.38 87 PRO A CA 1
ATOM 677 C C . PRO A 1 87 ? -9.698 16.091 4.064 1.00 76.38 87 PRO A C 1
ATOM 679 O O . PRO A 1 87 ? -8.488 16.274 4.168 1.00 76.38 87 PRO A O 1
ATOM 682 N N . PRO A 1 88 ? -10.273 15.715 2.896 1.00 68.81 88 PRO A N 1
ATOM 683 C CA . PRO A 1 88 ? -9.551 15.482 1.641 1.00 68.81 88 PRO A CA 1
ATOM 684 C C . PRO A 1 88 ? -8.742 16.714 1.178 1.00 68.81 88 PRO A C 1
ATOM 686 O O . PRO A 1 88 ? -8.972 17.832 1.613 1.00 68.81 88 PRO A O 1
ATOM 689 N N . LEU A 1 89 ? -7.699 16.516 0.357 1.00 65.88 89 LEU A N 1
ATOM 690 C CA . LEU A 1 89 ? -6.736 17.567 0.003 1.00 65.88 89 LEU A CA 1
ATOM 691 C C . LEU A 1 89 ? -7.492 18.225 -1.120 1.00 65.88 89 LEU A C 1
ATOM 693 O O . LEU A 1 89 ? -7.653 17.579 -2.158 1.00 65.88 89 LEU A O 1
ATOM 697 N N . SER A 1 90 ? -8.041 19.408 -0.864 1.00 59.75 90 SER A N 1
ATOM 698 C CA . SER A 1 90 ? -8.690 20.204 -1.889 1.00 59.75 90 SER A CA 1
ATOM 699 C C . SER A 1 90 ? -7.755 20.207 -3.088 1.00 59.75 90 SER A C 1
ATOM 701 O O . SER A 1 90 ? -6.616 20.667 -2.995 1.00 59.75 90 SER A O 1
ATOM 703 N N . THR A 1 91 ? -8.187 19.608 -4.194 1.00 56.75 91 THR A N 1
ATOM 704 C CA . THR A 1 91 ? -7.515 19.755 -5.481 1.00 56.75 91 THR A CA 1
ATOM 705 C C . THR A 1 91 ? -7.789 21.185 -5.926 1.00 56.75 91 THR A C 1
ATOM 707 O O . THR A 1 91 ? -8.672 21.431 -6.740 1.00 56.75 91 THR A O 1
ATOM 710 N N . SER A 1 92 ? -7.124 22.140 -5.278 1.00 47.12 92 SER A N 1
ATOM 711 C CA . SER A 1 92 ? -7.259 23.569 -5.520 1.00 47.12 92 SER A CA 1
ATOM 712 C C . SER A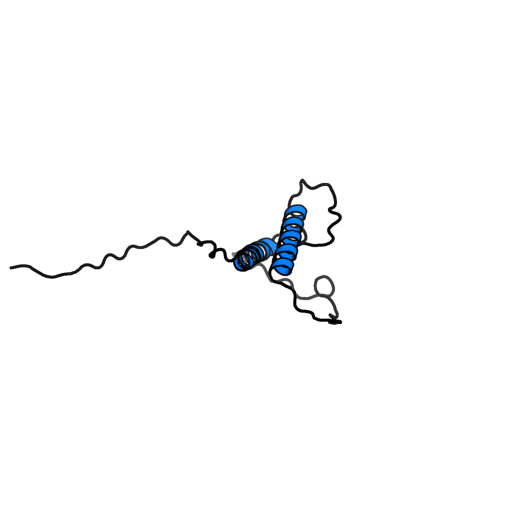 1 92 ? -6.500 23.935 -6.790 1.00 47.12 92 SER A C 1
ATOM 714 O O . SER A 1 92 ? -5.471 24.588 -6.722 1.00 47.12 92 SER A O 1
ATOM 716 N N . GLU A 1 93 ? -7.018 23.481 -7.927 1.00 49.28 93 GLU A N 1
ATOM 717 C CA . GLU A 1 93 ? -6.956 24.175 -9.215 1.00 49.28 93 GLU A CA 1
ATOM 718 C C . GLU A 1 93 ? -8.250 23.838 -9.974 1.00 49.28 93 GLU A C 1
ATOM 720 O O . GLU A 1 93 ? -8.255 23.186 -11.014 1.00 49.28 93 GLU A O 1
ATOM 725 N N . ALA A 1 94 ? -9.388 24.228 -9.407 1.00 42.72 94 ALA A N 1
ATOM 726 C CA . ALA A 1 94 ? -10.579 24.493 -10.199 1.00 42.72 94 ALA A CA 1
ATOM 727 C C . ALA A 1 94 ? -10.776 26.011 -10.129 1.00 42.72 94 ALA A C 1
ATOM 729 O O . ALA A 1 94 ? -10.894 26.529 -9.017 1.00 42.72 94 ALA A O 1
ATOM 730 N N . PRO A 1 95 ? -10.726 26.749 -11.253 1.00 45.47 95 PRO A N 1
ATOM 731 C CA . PRO A 1 95 ? -11.004 28.172 -11.219 1.00 45.47 95 PRO A CA 1
ATOM 732 C C . PRO A 1 95 ? -12.460 28.346 -10.791 1.00 45.47 95 PRO A C 1
ATOM 734 O O . PRO A 1 95 ? -13.372 27.827 -11.435 1.00 45.47 95 PRO A O 1
ATOM 737 N N . GLU A 1 96 ? -12.672 29.049 -9.685 1.00 46.41 96 GLU A N 1
ATOM 738 C CA . GLU A 1 96 ? -13.992 29.513 -9.283 1.00 46.41 96 GLU A CA 1
ATOM 739 C C . GLU A 1 96 ? -14.485 30.509 -10.341 1.00 46.41 96 GLU A C 1
ATOM 741 O O . GLU A 1 96 ? -14.161 31.694 -10.311 1.00 46.41 96 GLU A O 1
ATOM 746 N N . THR A 1 97 ? -15.249 30.038 -11.327 1.00 47.06 97 THR A N 1
ATOM 747 C CA . THR A 1 97 ? -16.116 30.921 -12.106 1.00 47.06 97 THR A CA 1
ATOM 748 C C . THR A 1 97 ? -17.285 31.308 -11.215 1.00 47.06 97 THR A C 1
ATOM 750 O O . THR A 1 97 ? -18.263 30.569 -11.096 1.00 47.06 97 THR A O 1
ATOM 753 N N . THR A 1 98 ? -17.168 32.461 -10.566 1.00 44.03 98 THR A N 1
ATOM 754 C CA . THR A 1 98 ? -18.283 33.182 -9.958 1.00 44.03 98 THR A CA 1
ATOM 755 C C . THR A 1 98 ? -19.273 33.579 -11.055 1.00 44.03 98 THR A C 1
ATOM 757 O O . THR A 1 98 ? -19.112 34.584 -11.743 1.00 44.03 98 THR A O 1
ATOM 760 N N . VAL A 1 99 ? -20.308 32.763 -11.255 1.00 53.62 99 VAL A N 1
ATOM 761 C CA . VAL A 1 99 ? -21.491 33.151 -12.033 1.00 53.62 99 VAL A CA 1
ATOM 762 C C . VAL A 1 99 ? -22.401 33.940 -11.094 1.00 53.62 99 VAL A C 1
ATOM 764 O O . VAL A 1 99 ? -23.207 33.364 -10.368 1.00 53.62 99 VAL A O 1
ATOM 767 N N . ASN A 1 100 ? -22.239 35.263 -11.076 1.00 44.88 100 ASN A N 1
ATOM 768 C CA . ASN A 1 100 ? -23.198 36.168 -10.447 1.00 44.88 100 ASN A CA 1
ATOM 769 C C . ASN A 1 100 ? -24.321 36.456 -11.451 1.00 44.88 100 ASN A C 1
ATOM 771 O O . ASN A 1 100 ? -24.209 37.375 -12.259 1.00 44.88 100 ASN A O 1
ATOM 775 N N . ASN A 1 101 ? -25.392 35.664 -11.400 1.00 55.06 101 ASN A N 1
ATOM 776 C CA . ASN A 1 101 ? -26.659 35.988 -12.052 1.00 55.06 101 ASN A CA 1
ATOM 777 C C . ASN A 1 101 ? -27.530 36.763 -11.057 1.00 55.06 101 ASN A C 1
ATOM 779 O O . ASN A 1 101 ? -28.227 36.141 -10.263 1.00 55.06 101 ASN A O 1
ATOM 783 N N . ASN A 1 102 ? -27.493 38.095 -11.116 1.00 46.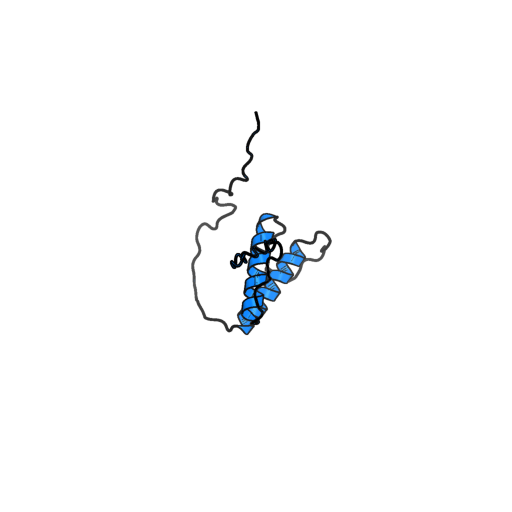94 102 ASN A N 1
ATOM 784 C CA . ASN A 1 102 ? -28.512 38.950 -10.505 1.00 46.94 102 ASN A CA 1
ATOM 785 C C . ASN A 1 102 ? -29.148 39.798 -11.614 1.00 46.94 102 ASN A C 1
ATOM 787 O O . ASN A 1 102 ? -28.702 40.910 -11.892 1.00 46.94 102 ASN A O 1
ATOM 791 N N . GLU A 1 103 ? -30.165 39.235 -12.261 1.00 55.28 103 GLU A N 1
ATOM 792 C CA . GLU A 1 103 ? -31.219 39.995 -12.927 1.00 55.28 103 GLU A CA 1
ATOM 793 C C . GLU A 1 103 ? -32.344 40.169 -11.901 1.00 55.28 103 GLU A C 1
ATOM 795 O O . GLU A 1 103 ? -33.018 39.199 -11.570 1.00 55.28 103 GLU A O 1
ATOM 800 N N . GLU A 1 104 ? -32.533 41.383 -11.386 1.00 53.62 104 GLU A N 1
ATOM 801 C CA . GLU A 1 104 ? -33.823 41.804 -10.840 1.00 53.62 104 GLU A CA 1
ATOM 802 C C . GLU A 1 104 ? -34.196 43.155 -11.454 1.00 53.62 104 GLU A C 1
ATOM 804 O O . GLU A 1 104 ? -33.401 44.096 -11.527 1.00 53.62 104 GLU A O 1
ATOM 809 N N . GLU A 1 105 ? -35.409 43.144 -11.990 1.00 52.03 105 GLU A N 1
ATOM 810 C CA . GLU A 1 105 ? -36.141 44.175 -12.702 1.00 52.03 105 GLU A CA 1
ATOM 811 C C . GLU A 1 105 ? -36.395 45.402 -11.818 1.00 52.03 105 GLU A C 1
ATOM 813 O O . GLU A 1 105 ? -36.820 45.252 -10.681 1.00 52.03 105 GLU A O 1
ATOM 818 N N . GLU A 1 106 ? -36.215 46.609 -12.362 1.00 43.12 106 GLU A N 1
ATOM 819 C CA . GLU A 1 106 ? -37.129 47.748 -12.168 1.00 43.12 106 GLU A CA 1
ATOM 820 C C . GLU A 1 106 ? -36.653 48.937 -13.025 1.00 43.12 106 GLU A C 1
ATOM 822 O O . GLU A 1 106 ? -35.612 49.543 -12.773 1.00 43.12 106 GLU A O 1
ATOM 827 N N . ALA A 1 107 ? -37.422 49.287 -14.058 1.00 46.75 107 ALA A N 1
ATOM 828 C CA . ALA A 1 107 ? -37.312 50.573 -14.741 1.00 46.75 107 ALA A CA 1
ATOM 829 C C . ALA A 1 107 ? -38.724 51.131 -14.961 1.00 46.75 107 ALA A C 1
ATOM 831 O O . ALA A 1 107 ? -39.511 50.564 -15.720 1.00 46.75 107 ALA A O 1
ATOM 832 N N . ASN A 1 108 ? -39.011 52.212 -14.230 1.00 39.06 108 ASN A N 1
ATOM 833 C CA . ASN A 1 108 ? -40.107 53.159 -14.463 1.00 39.06 108 ASN A CA 1
ATOM 834 C C . ASN A 1 108 ? -39.978 53.848 -15.827 1.00 39.06 108 ASN A C 1
ATOM 836 O O . ASN A 1 108 ? -38.825 54.154 -16.213 1.00 39.06 108 ASN A O 1
#

Secondary structure (DSSP, 8-state):
-------PPPPP-TTTS-S-----------HHHHHHHHHHHHHHHHHHH-TT--SPPS---S--S-GGGHHHHHHHHHHHHHTTTPPP-----S--------------

pLDDT: mean 76.75, std 17.36, range [39.06, 97.06]

Nearest PDB structures (foldseek):
  8i7o-assembly1_D4  TM=3.371E-01  e=9.449E+00  Mus musculus

Foldseek 3Di:
DDPPPPPDDDDDDVVPDPPDDDDPDDDDDDLVVLLVVLVLQLVVQVLQQDPPNPDDDPDPHYDHNDPVCPVVSVVSVQVSCVSVVHDGDPPPPDPPPPPPDDDDDDDD